Protein AF-A0A2N9GPJ5-F1 (afdb_monomer_lite)

Foldseek 3Di:
DVVVVVVVVVVVVVVVVVVVVVPPPPPDDAAQDDDPPRDADQPHWHAHPVRQKIWHWDDPDPALWIWTFIFGRPDPPTHTPGTDCPPPTDNDPVVPPDPDDD

Secondary structure (DSSP, 8-state):
-HHHHHHHHHHHHHHHHHHHHH---------S---TTPPPPTT--EE-TTSSEEEEEE--TT-S-BEEEEEETT-SS--EEEETTSSS-BS-GGGGS-----

Organism: Fagus sylvatica (NCBI:txid28930)

Structure (mmCIF, N/CA/C/O backbone):
data_AF-A0A2N9GPJ5-F1
#
_entry.id   AF-A0A2N9GPJ5-F1
#
loop_
_atom_site.group_PDB
_atom_site.id
_atom_site.type_symbol
_atom_site.label_atom_id
_atom_site.label_alt_id
_atom_site.label_comp_id
_atom_site.label_asym_id
_atom_site.label_entity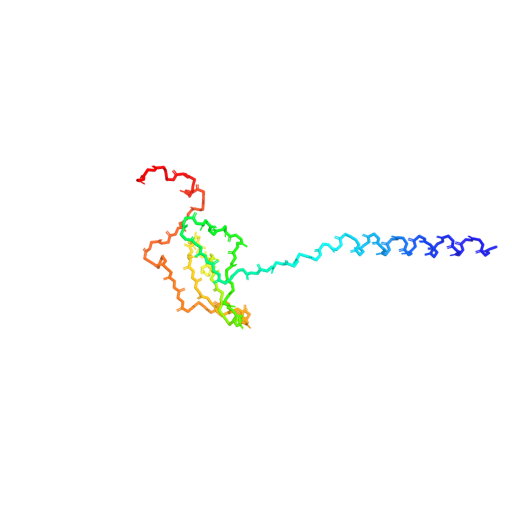_id
_atom_site.label_seq_id
_atom_site.pdbx_PDB_ins_code
_atom_site.Cartn_x
_atom_site.Cartn_y
_atom_site.Cartn_z
_atom_site.occupancy
_atom_site.B_iso_or_equiv
_atom_site.auth_seq_id
_atom_site.auth_comp_id
_atom_site.auth_asym_id
_atom_site.auth_atom_id
_atom_site.pdbx_PDB_model_num
ATOM 1 N N . MET A 1 1 ? -0.447 16.513 57.413 1.00 56.53 1 MET A N 1
ATOM 2 C CA . MET A 1 1 ? -0.694 15.433 56.424 1.00 56.53 1 MET A CA 1
ATOM 3 C C . MET A 1 1 ? -1.220 15.948 55.077 1.00 56.53 1 MET A C 1
ATOM 5 O O . MET A 1 1 ? -0.983 15.290 54.074 1.00 56.53 1 MET A O 1
ATOM 9 N N . GLU A 1 2 ? -1.848 17.128 55.004 1.00 59.56 2 GLU A N 1
ATOM 10 C CA . GLU A 1 2 ? -2.451 17.669 53.764 1.00 59.56 2 GLU A CA 1
ATOM 11 C C . GLU A 1 2 ? -1.458 18.042 52.648 1.00 59.56 2 GLU A C 1
ATOM 13 O O . GLU A 1 2 ? -1.739 17.836 51.469 1.00 59.56 2 GLU A O 1
ATOM 18 N N . GLN A 1 3 ? -0.256 18.512 52.993 1.00 56.69 3 GLN A N 1
ATOM 19 C CA . GLN A 1 3 ? 0.749 18.964 52.014 1.00 56.69 3 GLN A CA 1
ATOM 20 C C . GLN A 1 3 ? 1.281 17.839 51.096 1.00 56.69 3 GLN A C 1
ATOM 22 O O . GLN A 1 3 ? 1.774 18.099 49.999 1.00 56.69 3 GLN A O 1
ATOM 27 N N . SER A 1 4 ? 1.170 16.575 51.522 1.00 58.19 4 SER A N 1
ATOM 28 C CA . SER A 1 4 ? 1.604 15.398 50.752 1.00 58.19 4 SER A CA 1
ATOM 29 C C . SER A 1 4 ? 0.645 15.059 49.600 1.00 58.19 4 SER A C 1
ATOM 31 O O . SER A 1 4 ? 1.079 14.631 48.528 1.00 58.19 4 SER A O 1
ATOM 33 N N . ILE A 1 5 ? -0.655 15.302 49.789 1.00 63.03 5 ILE A N 1
ATOM 34 C CA . ILE A 1 5 ? -1.717 14.918 48.847 1.00 63.03 5 ILE A CA 1
ATOM 35 C C . ILE A 1 5 ? -1.714 15.844 47.622 1.00 63.03 5 ILE A C 1
ATOM 37 O O . ILE A 1 5 ? -1.823 15.371 46.489 1.00 63.03 5 ILE A O 1
ATOM 41 N N . SER A 1 6 ? -1.489 17.146 47.836 1.00 70.56 6 SER A N 1
ATOM 42 C CA . SER A 1 6 ? -1.437 18.159 46.771 1.00 70.56 6 SER A CA 1
ATOM 43 C C . SER A 1 6 ? -0.295 17.910 45.773 1.00 70.56 6 SER A C 1
ATOM 45 O O . SER A 1 6 ? -0.524 17.828 44.564 1.00 70.56 6 SER A O 1
ATOM 47 N N . LYS A 1 7 ? 0.926 17.656 46.268 1.00 71.25 7 LYS A N 1
ATOM 48 C CA . LYS A 1 7 ? 2.101 17.382 45.417 1.00 71.25 7 LYS A CA 1
ATOM 49 C C . LYS A 1 7 ? 1.937 16.102 44.595 1.00 71.25 7 LYS A C 1
ATOM 51 O O . LYS A 1 7 ? 2.267 16.077 43.413 1.00 71.25 7 LYS A O 1
ATOM 56 N N . LYS A 1 8 ? 1.369 15.052 45.200 1.00 69.81 8 LYS A N 1
ATOM 57 C CA . LYS A 1 8 ? 1.100 13.774 44.524 1.00 69.81 8 LYS A CA 1
ATOM 58 C C . LYS A 1 8 ? 0.056 13.926 43.415 1.00 69.81 8 LYS A C 1
ATOM 60 O O . LYS A 1 8 ? 0.192 13.297 42.370 1.00 69.81 8 LYS A O 1
ATOM 65 N N . SER A 1 9 ? -0.952 14.775 43.623 1.00 78.56 9 SER A N 1
ATOM 66 C CA . SER A 1 9 ? -1.960 15.098 42.609 1.00 78.56 9 SER A CA 1
ATOM 67 C C . SER A 1 9 ? -1.339 15.856 41.430 1.00 78.56 9 SER A C 1
ATOM 69 O O . SER A 1 9 ? -1.503 15.446 40.283 1.00 78.56 9 SER A O 1
ATOM 71 N N . TRP A 1 10 ? -0.514 16.874 41.702 1.00 79.19 10 TRP A N 1
ATOM 72 C CA . TRP A 1 10 ? 0.180 17.651 40.668 1.00 79.19 10 TRP A CA 1
ATOM 73 C C . TRP A 1 10 ? 1.124 16.797 39.809 1.00 79.19 10 TRP A C 1
ATOM 75 O O . TRP A 1 10 ? 1.124 16.909 38.585 1.00 79.19 10 TRP A O 1
ATOM 85 N N . CYS A 1 11 ? 1.867 15.871 40.428 1.00 81.25 11 CYS A N 1
ATOM 86 C CA . CYS A 1 11 ? 2.705 14.916 39.700 1.00 81.25 11 CYS A CA 1
ATOM 87 C C . CYS A 1 11 ? 1.889 14.013 38.767 1.00 81.25 11 CYS A C 1
ATOM 89 O O . CYS A 1 11 ? 2.336 13.728 37.661 1.00 81.25 11 CYS A O 1
ATOM 91 N N . ARG A 1 12 ? 0.692 13.574 39.181 1.00 84.56 12 ARG A N 1
ATOM 92 C CA . ARG A 1 12 ? -0.184 12.747 38.334 1.00 84.56 12 ARG A CA 1
ATOM 93 C C . ARG A 1 12 ? -0.704 13.528 37.130 1.00 84.56 12 ARG A C 1
ATOM 95 O O . ARG A 1 12 ? -0.709 12.980 36.034 1.00 84.56 12 ARG A O 1
ATOM 102 N N . PHE A 1 13 ? -1.074 14.796 37.311 1.00 86.12 13 PHE A N 1
ATOM 103 C CA . PHE A 1 13 ? -1.471 15.674 36.204 1.00 86.12 13 PHE A CA 1
ATOM 104 C C . PHE A 1 13 ? -0.316 15.947 35.235 1.00 86.12 13 PHE A C 1
ATOM 106 O O . PHE A 1 13 ? -0.494 15.823 34.025 1.00 86.12 13 PHE A O 1
ATOM 113 N N . ALA A 1 14 ? 0.878 16.252 35.751 1.00 89.19 14 ALA A N 1
ATOM 114 C CA . ALA A 1 14 ? 2.067 16.460 34.927 1.00 89.19 14 ALA A CA 1
ATOM 115 C C . ALA A 1 14 ? 2.450 15.194 34.138 1.00 89.19 14 ALA A C 1
ATOM 117 O O . ALA A 1 14 ? 2.748 15.274 32.948 1.00 89.19 14 ALA A O 1
ATOM 118 N N . LEU A 1 15 ? 2.379 14.018 34.772 1.00 89.69 15 LEU A N 1
ATOM 119 C CA . LEU A 1 15 ? 2.620 12.732 34.116 1.00 89.69 15 LEU A CA 1
ATOM 120 C C . LEU A 1 15 ? 1.586 12.458 33.013 1.00 89.69 15 LEU A C 1
ATOM 122 O O . LEU A 1 15 ? 1.958 12.037 31.923 1.00 89.69 15 LEU A O 1
ATOM 126 N N . LEU A 1 16 ? 0.302 12.734 33.266 1.00 89.38 16 LEU A N 1
ATOM 127 C CA . LEU A 1 16 ? -0.764 12.568 32.275 1.00 89.38 16 LEU A CA 1
ATOM 128 C C . LEU A 1 16 ? -0.537 13.469 31.049 1.00 89.38 16 LEU A C 1
ATOM 130 O O . LEU A 1 16 ? -0.651 13.005 29.919 1.00 89.38 16 LEU A O 1
ATOM 134 N N . LEU A 1 17 ? -0.158 14.733 31.264 1.00 86.19 17 LEU A N 1
ATOM 135 C CA . LEU A 1 17 ? 0.171 15.670 30.186 1.00 86.19 17 LEU A CA 1
ATOM 136 C C . LEU A 1 17 ? 1.381 15.202 29.366 1.00 86.19 17 LEU A C 1
ATOM 138 O O . LEU A 1 17 ? 1.334 15.252 28.139 1.00 86.19 17 LEU A O 1
ATOM 142 N N . LEU A 1 18 ? 2.432 14.687 30.013 1.00 86.12 18 LEU A N 1
ATOM 143 C CA . LEU A 1 18 ? 3.591 14.104 29.324 1.00 86.12 18 LEU A CA 1
ATOM 144 C C . LEU A 1 18 ? 3.211 12.870 28.487 1.00 86.12 18 LEU A C 1
ATOM 146 O O . LEU A 1 18 ? 3.711 12.699 27.374 1.00 86.12 18 LEU A O 1
ATOM 150 N N . ILE A 1 19 ? 2.292 12.033 28.976 1.00 86.94 19 ILE A N 1
ATOM 151 C CA . ILE A 1 19 ? 1.767 10.885 28.221 1.00 86.94 19 ILE A CA 1
ATOM 152 C C . ILE A 1 19 ? 0.979 11.369 26.994 1.00 86.94 19 ILE A C 1
ATOM 154 O O . ILE A 1 19 ? 1.201 10.885 25.892 1.00 86.94 19 ILE A O 1
ATOM 158 N N . ILE A 1 20 ? 0.121 12.380 27.140 1.00 83.06 20 ILE A N 1
ATOM 159 C CA . ILE A 1 20 ? -0.662 12.931 26.020 1.00 83.06 20 ILE A CA 1
ATOM 160 C C . ILE A 1 20 ? 0.245 13.577 24.962 1.00 83.06 20 ILE A C 1
ATOM 162 O O . ILE A 1 20 ? 0.035 13.377 23.771 1.00 83.06 20 ILE A O 1
ATOM 166 N N . MET A 1 21 ? 1.281 14.309 25.376 1.00 77.19 21 MET A N 1
ATOM 167 C CA . MET A 1 21 ? 2.246 14.932 24.458 1.00 77.19 21 MET A CA 1
ATOM 168 C C . MET A 1 21 ? 3.167 13.913 23.767 1.00 77.19 21 MET A C 1
ATOM 170 O O . MET A 1 21 ? 3.673 14.180 22.678 1.00 77.19 21 MET A O 1
ATOM 174 N N . SER A 1 22 ? 3.397 12.747 24.380 1.00 78.44 22 SER A N 1
ATOM 175 C CA . SER A 1 22 ? 4.172 11.656 23.769 1.00 78.44 22 SER A CA 1
ATOM 176 C C . SER A 1 22 ? 3.343 10.788 22.815 1.00 78.44 22 SER A C 1
ATOM 178 O O . SER A 1 22 ? 3.914 10.130 21.942 1.00 78.44 22 SER A O 1
ATOM 180 N N . LEU A 1 23 ? 2.008 10.850 22.890 1.00 72.81 23 LEU A N 1
ATOM 181 C CA . LEU A 1 23 ? 1.106 10.303 21.876 1.00 72.81 23 LEU A CA 1
ATOM 182 C C . LEU A 1 23 ? 1.148 11.176 20.611 1.00 72.81 23 LEU A C 1
ATOM 184 O O . LEU A 1 23 ? 0.301 12.038 20.381 1.00 72.81 23 LEU A O 1
ATOM 188 N N . LYS A 1 24 ? 2.141 10.943 19.749 1.00 67.56 24 LYS A N 1
ATOM 189 C CA . LYS A 1 24 ? 2.149 11.500 18.391 1.00 67.56 24 LYS A CA 1
ATOM 190 C C . LYS A 1 24 ? 1.003 10.882 17.586 1.00 67.56 24 LYS A C 1
ATOM 192 O O . LYS A 1 24 ? 1.135 9.781 17.057 1.00 67.56 24 LYS A O 1
ATOM 197 N N . VAL A 1 25 ? -0.115 11.595 17.462 1.00 61.50 25 VAL A N 1
ATOM 198 C CA . VAL A 1 25 ? -1.164 11.241 16.499 1.00 61.50 25 VAL A CA 1
ATOM 199 C C . VAL A 1 25 ? -0.638 11.583 15.107 1.00 61.50 25 VAL A C 1
ATOM 201 O O . VAL A 1 25 ? -0.645 12.739 14.690 1.00 61.50 25 VAL A O 1
ATOM 204 N N . HIS A 1 26 ? -0.123 10.585 14.391 1.00 55.72 26 HIS A N 1
AT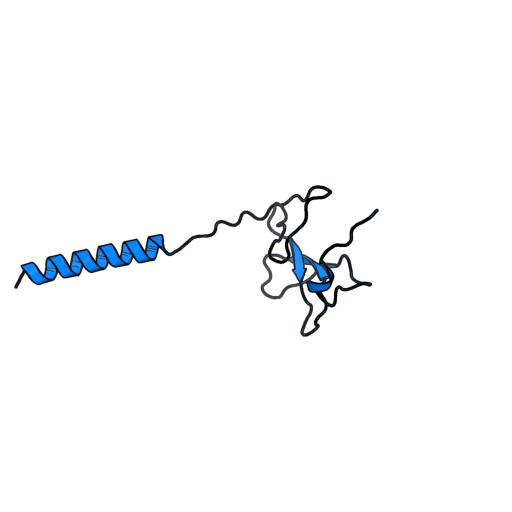OM 205 C CA . HIS A 1 26 ? 0.290 10.763 13.004 1.00 55.72 26 HIS A CA 1
ATOM 206 C C . HIS A 1 26 ? -0.970 10.816 12.131 1.00 55.72 26 HIS A C 1
ATOM 208 O O . HIS A 1 26 ? -1.517 9.784 11.745 1.00 55.72 26 HIS A O 1
ATOM 214 N N . LEU A 1 27 ? -1.460 12.021 11.834 1.00 52.72 27 LEU A N 1
ATOM 215 C CA . LEU A 1 27 ? -2.514 12.210 10.840 1.00 52.72 27 LEU A CA 1
ATOM 216 C C . LEU A 1 27 ? -1.884 12.026 9.450 1.00 52.72 27 LEU A C 1
ATOM 218 O O . LEU A 1 27 ? -1.419 12.974 8.825 1.00 52.72 27 LEU A O 1
ATOM 222 N N . SER A 1 28 ? -1.769 10.776 8.995 1.00 60.22 28 SER A N 1
ATOM 223 C CA . SER A 1 28 ? -1.326 10.488 7.630 1.00 60.22 28 SER A CA 1
ATOM 224 C C . SER A 1 28 ? -2.498 10.701 6.676 1.00 60.22 28 SER A C 1
ATOM 226 O O . SER A 1 28 ? -3.446 9.917 6.635 1.00 60.22 28 SER A O 1
ATOM 228 N N . THR A 1 29 ? -2.455 11.797 5.924 1.00 61.09 29 THR A N 1
ATOM 229 C CA . THR A 1 29 ? -3.339 12.009 4.778 1.00 61.09 29 THR A CA 1
ATOM 230 C C . THR A 1 29 ? -2.806 11.184 3.612 1.00 61.09 29 THR A C 1
ATOM 232 O O . THR A 1 29 ? -1.812 11.556 2.989 1.00 61.09 29 THR A O 1
ATOM 235 N N . ALA A 1 30 ? -3.441 10.049 3.324 1.00 68.06 30 ALA A N 1
ATOM 236 C CA . ALA A 1 30 ? -3.146 9.294 2.111 1.00 68.06 30 ALA A CA 1
ATOM 237 C C . ALA A 1 30 ? -3.544 10.140 0.886 1.00 68.06 30 ALA A C 1
ATOM 239 O O . ALA A 1 30 ? -4.703 10.542 0.775 1.00 68.06 30 ALA A O 1
ATOM 240 N N . SER A 1 31 ? -2.584 10.434 0.002 1.00 81.19 31 SER A N 1
ATOM 241 C CA . SER A 1 31 ? -2.843 11.137 -1.265 1.00 81.19 31 SER A CA 1
ATOM 242 C C . SER A 1 31 ? -3.676 10.249 -2.194 1.00 81.19 31 SER A C 1
ATOM 244 O O . SER A 1 31 ? -3.548 9.027 -2.152 1.00 81.19 31 SER A O 1
ATOM 246 N N . ASP A 1 32 ? -4.522 10.845 -3.034 1.00 87.69 32 ASP A N 1
ATOM 247 C CA . ASP A 1 32 ? -5.278 10.137 -4.078 1.00 87.69 32 ASP A CA 1
ATOM 248 C C . ASP A 1 32 ? -4.605 10.220 -5.458 1.00 87.69 32 ASP A C 1
ATOM 250 O O . ASP A 1 32 ? -5.046 9.563 -6.399 1.00 87.69 32 ASP A O 1
ATOM 254 N N . THR A 1 33 ? -3.527 11.003 -5.570 1.00 90.25 33 THR A N 1
ATOM 255 C CA . THR A 1 33 ? -2.867 11.339 -6.835 1.00 90.25 33 THR A CA 1
ATOM 256 C C . THR A 1 33 ? -1.361 11.087 -6.743 1.00 90.25 33 THR A C 1
ATOM 258 O O . THR A 1 33 ? -0.718 11.491 -5.769 1.00 90.25 33 THR A O 1
ATOM 261 N N . LEU A 1 34 ? -0.806 10.435 -7.770 1.00 89.31 34 LEU A N 1
ATOM 262 C CA . LEU A 1 34 ? 0.632 10.257 -7.989 1.00 89.31 34 LEU A CA 1
ATOM 263 C C . LEU A 1 34 ? 1.024 10.950 -9.294 1.00 89.31 34 LEU A C 1
ATOM 265 O O . LEU A 1 34 ? 0.383 10.724 -10.321 1.00 89.31 34 LEU A O 1
ATOM 269 N N . TYR A 1 35 ? 2.073 11.767 -9.261 1.00 90.31 35 TYR A N 1
ATOM 270 C CA . TYR A 1 35 ? 2.586 12.432 -10.456 1.00 90.31 35 TYR A CA 1
ATOM 271 C C . TYR A 1 35 ? 3.701 11.612 -11.125 1.00 90.31 35 TYR A C 1
ATOM 273 O O . TYR A 1 35 ? 4.422 10.881 -10.442 1.00 90.31 35 TYR A O 1
ATOM 281 N N . PRO A 1 36 ? 3.893 11.732 -12.452 1.00 90.81 36 PRO A N 1
ATOM 282 C CA . PRO A 1 36 ? 5.031 11.119 -13.130 1.00 90.81 36 PRO A CA 1
ATOM 283 C C . PRO A 1 36 ? 6.363 11.526 -12.488 1.00 90.81 36 PRO A C 1
ATOM 285 O O . PRO A 1 36 ? 6.569 12.691 -12.155 1.00 90.81 36 PRO A O 1
ATOM 288 N N . GLY A 1 37 ? 7.262 10.557 -12.298 1.00 89.75 37 GLY A N 1
ATOM 289 C CA . GLY A 1 37 ? 8.559 10.773 -11.646 1.00 89.75 37 GLY A CA 1
ATOM 290 C C . GLY A 1 37 ? 8.500 10.905 -10.120 1.00 89.75 37 GLY A C 1
ATOM 291 O O . GLY A 1 37 ? 9.548 10.908 -9.480 1.00 89.75 37 GLY A O 1
ATOM 292 N N . GLN A 1 38 ? 7.308 10.962 -9.516 1.00 89.12 38 GLN A N 1
ATOM 293 C CA . GLN A 1 38 ? 7.166 10.915 -8.066 1.00 89.12 38 GLN A CA 1
ATOM 294 C C . GLN A 1 38 ? 7.260 9.458 -7.584 1.00 89.12 38 GLN A C 1
ATOM 296 O O . GLN A 1 38 ? 6.394 8.647 -7.923 1.00 89.12 38 GLN A O 1
ATOM 301 N N . PRO A 1 39 ? 8.271 9.102 -6.773 1.00 87.94 39 PRO A N 1
ATOM 302 C CA . PRO A 1 39 ? 8.364 7.760 -6.224 1.00 87.94 39 PRO A CA 1
ATOM 303 C C . PRO A 1 39 ? 7.279 7.537 -5.165 1.00 87.94 39 PRO A C 1
ATOM 305 O O . PRO A 1 39 ? 6.988 8.422 -4.358 1.00 87.94 39 PRO A O 1
ATOM 308 N N . LEU A 1 40 ? 6.719 6.328 -5.137 1.00 88.19 40 LEU A N 1
ATOM 309 C CA . LEU A 1 40 ? 5.917 5.844 -4.017 1.00 88.19 40 LEU A CA 1
ATOM 310 C C . LEU A 1 40 ? 6.836 5.047 -3.091 1.00 88.19 40 LEU A C 1
ATOM 312 O O . LEU A 1 40 ? 7.411 4.044 -3.515 1.00 88.19 40 LEU A O 1
ATOM 316 N N . ALA A 1 41 ? 7.005 5.489 -1.845 1.00 87.06 41 ALA A N 1
ATOM 317 C CA . ALA A 1 41 ? 7.830 4.749 -0.896 1.00 87.06 41 ALA A CA 1
ATOM 318 C C . ALA A 1 41 ? 7.160 3.429 -0.482 1.00 87.06 41 ALA A C 1
ATOM 320 O O . ALA A 1 41 ? 5.938 3.295 -0.504 1.00 87.06 41 ALA A O 1
ATOM 321 N N . TRP A 1 42 ? 7.967 2.468 -0.029 1.00 83.44 42 TRP A N 1
ATOM 322 C CA . TRP A 1 42 ? 7.511 1.129 0.365 1.00 83.44 42 TRP A CA 1
ATOM 323 C C . TRP A 1 42 ? 6.368 1.131 1.395 1.00 83.44 42 TRP A C 1
ATOM 325 O O . TRP A 1 42 ? 5.439 0.331 1.326 1.00 83.44 42 TRP A O 1
ATOM 335 N N . ASN A 1 43 ? 6.442 2.040 2.366 1.00 84.69 43 ASN A N 1
ATOM 336 C CA . ASN A 1 43 ? 5.475 2.185 3.452 1.00 84.69 43 ASN A CA 1
ATOM 337 C C . ASN A 1 43 ? 4.369 3.212 3.152 1.00 84.69 43 ASN A C 1
ATOM 339 O O . ASN A 1 43 ? 3.595 3.546 4.050 1.00 84.69 43 ASN A O 1
ATOM 343 N N . GLN A 1 44 ? 4.320 3.744 1.931 1.00 90.25 44 GLN A N 1
ATOM 344 C CA . GLN A 1 44 ? 3.317 4.708 1.505 1.00 90.25 44 GLN A CA 1
ATOM 345 C C . GLN A 1 44 ? 2.243 4.027 0.667 1.00 90.25 44 GLN A C 1
ATOM 347 O O . GLN A 1 44 ? 2.506 3.113 -0.116 1.00 90.25 44 GLN A O 1
ATOM 352 N N . THR A 1 45 ? 1.019 4.518 0.817 1.00 93.38 45 THR A N 1
ATOM 353 C CA . THR A 1 45 ? -0.126 4.083 0.028 1.00 93.38 45 THR A CA 1
ATOM 354 C C . THR A 1 45 ? -0.905 5.288 -0.480 1.00 93.38 45 THR A C 1
ATOM 356 O O . THR A 1 45 ? -0.847 6.381 0.094 1.00 93.38 45 THR A O 1
ATOM 359 N N . LEU A 1 46 ? -1.626 5.091 -1.583 1.00 94.75 46 LEU A N 1
ATOM 360 C CA . LEU A 1 46 ? -2.565 6.072 -2.112 1.00 94.75 46 LEU A CA 1
ATOM 361 C C . LEU A 1 46 ? -3.978 5.598 -1.836 1.00 94.75 46 LEU A C 1
ATOM 363 O O . LEU A 1 46 ? -4.357 4.487 -2.206 1.00 94.75 46 LEU A O 1
ATOM 367 N N . SER A 1 47 ? -4.773 6.452 -1.210 1.00 94.69 47 SER A N 1
ATOM 368 C CA . SER A 1 47 ? -6.173 6.158 -0.951 1.00 94.69 47 SER A CA 1
ATOM 369 C C . SER A 1 47 ? -7.004 6.806 -2.036 1.00 94.69 47 SER A C 1
ATOM 371 O O . SER A 1 47 ? -6.909 8.007 -2.254 1.00 94.69 47 SER A O 1
ATOM 373 N N . SER A 1 48 ? -7.895 6.037 -2.654 1.00 94.25 48 SER A N 1
ATOM 374 C CA . SER A 1 48 ? -8.937 6.624 -3.498 1.00 94.25 48 SER A CA 1
ATOM 375 C C . SER A 1 48 ? -9.702 7.711 -2.733 1.00 94.25 48 SER A C 1
ATOM 377 O O . SER A 1 48 ? -9.886 7.608 -1.514 1.00 94.25 48 SER A O 1
ATOM 379 N N . ARG A 1 49 ? -10.205 8.715 -3.459 1.00 91.31 49 ARG A N 1
ATOM 380 C CA . ARG A 1 49 ? -10.969 9.847 -2.908 1.00 91.31 49 ARG A CA 1
ATOM 381 C C . ARG A 1 49 ? -12.112 9.430 -1.979 1.00 91.31 49 ARG A C 1
ATOM 383 O O . ARG A 1 49 ? -12.325 10.053 -0.946 1.00 91.31 49 ARG A O 1
ATOM 390 N N . ASN A 1 50 ? -12.808 8.342 -2.312 1.00 91.75 50 ASN A N 1
ATOM 391 C CA . ASN A 1 50 ? -13.940 7.834 -1.527 1.00 91.75 50 ASN A CA 1
ATOM 392 C C . ASN A 1 50 ? -13.513 6.832 -0.433 1.00 91.75 50 ASN A C 1
ATOM 394 O O . ASN A 1 50 ? -14.349 6.311 0.307 1.00 91.75 50 ASN A O 1
ATOM 398 N N . GLY A 1 51 ? -12.215 6.525 -0.327 1.00 92.06 51 GLY A N 1
ATOM 399 C CA . GLY A 1 51 ? -11.665 5.591 0.655 1.00 92.06 51 GLY A CA 1
ATOM 400 C C . GLY A 1 51 ? -12.175 4.158 0.494 1.00 92.06 51 GLY A C 1
ATOM 401 O O . GLY A 1 51 ? -12.346 3.464 1.498 1.00 92.06 51 GLY A O 1
ATOM 402 N N . ILE A 1 52 ? -12.475 3.748 -0.744 1.00 95.00 52 ILE A N 1
ATOM 403 C CA . ILE A 1 52 ? -12.926 2.390 -1.093 1.00 95.00 52 ILE A CA 1
ATOM 404 C C . ILE A 1 52 ? -11.716 1.524 -1.439 1.00 95.00 52 ILE A C 1
ATOM 406 O O . ILE A 1 52 ? -11.560 0.427 -0.906 1.00 95.00 52 ILE A O 1
ATOM 410 N N . PHE A 1 53 ? -10.845 2.055 -2.293 1.00 95.94 53 PHE A N 1
ATOM 411 C CA . PHE A 1 53 ? -9.631 1.402 -2.765 1.00 95.94 53 PHE A CA 1
ATOM 412 C C . PHE A 1 53 ? -8.379 2.056 -2.198 1.00 95.94 53 PHE A C 1
ATOM 414 O O . PHE A 1 53 ? -8.372 3.264 -1.923 1.00 95.94 53 PHE A O 1
ATOM 421 N N . GLU A 1 54 ? -7.329 1.254 -2.092 1.00 96.12 54 GLU A N 1
ATOM 422 C CA . GLU A 1 54 ? -5.986 1.673 -1.723 1.00 96.12 54 GLU A CA 1
ATOM 423 C C . GLU A 1 54 ? -4.960 1.018 -2.655 1.00 96.12 54 GLU A C 1
ATOM 425 O O . GLU A 1 54 ? -5.095 -0.160 -2.989 1.00 96.12 54 GLU A O 1
ATOM 430 N N . LEU A 1 55 ? -3.975 1.798 -3.101 1.00 95.75 55 LEU A N 1
ATOM 431 C CA . LEU A 1 55 ? -2.846 1.361 -3.922 1.00 95.75 55 LEU A CA 1
ATOM 432 C C . LEU A 1 55 ? -1.575 1.356 -3.073 1.00 95.75 55 LEU A C 1
ATOM 434 O O . LEU A 1 55 ? -1.293 2.332 -2.377 1.00 95.75 55 LEU A O 1
ATOM 438 N N . GLY A 1 56 ? -0.758 0.318 -3.212 1.00 94.38 56 GLY A N 1
ATOM 439 C CA . GLY A 1 56 ? 0.600 0.318 -2.681 1.00 94.38 56 GLY A CA 1
ATOM 440 C C . GLY A 1 56 ? 1.309 -1.014 -2.867 1.00 94.38 56 GLY A C 1
ATOM 441 O O . GLY A 1 56 ? 0.910 -1.842 -3.691 1.00 94.38 56 GLY A O 1
ATOM 442 N N . PHE A 1 57 ? 2.359 -1.214 -2.076 1.00 93.50 57 PHE A N 1
ATOM 443 C CA . PHE A 1 57 ? 3.140 -2.443 -2.080 1.00 93.50 57 PHE A CA 1
ATOM 444 C C . PHE A 1 57 ? 2.540 -3.508 -1.152 1.00 93.50 57 PHE A C 1
ATOM 446 O O . PHE A 1 57 ? 2.010 -3.206 -0.078 1.00 93.50 57 PHE A O 1
ATOM 453 N N . PHE A 1 58 ? 2.618 -4.776 -1.551 1.00 92.50 58 PHE A N 1
ATOM 454 C CA . PHE A 1 58 ? 2.202 -5.905 -0.722 1.00 92.50 58 PHE A CA 1
ATOM 455 C C . PHE A 1 58 ? 2.952 -7.198 -1.064 1.00 92.50 58 PHE A C 1
ATOM 457 O O . PHE A 1 58 ? 3.570 -7.328 -2.121 1.00 92.50 58 PHE A O 1
ATOM 464 N N . THR A 1 59 ? 2.838 -8.169 -0.159 1.00 92.81 59 THR A N 1
ATOM 465 C CA . THR A 1 59 ? 3.382 -9.522 -0.296 1.00 92.81 59 THR A CA 1
ATOM 466 C C . THR A 1 59 ? 2.249 -10.533 -0.106 1.00 92.81 59 THR A C 1
ATOM 468 O O . THR A 1 59 ? 1.605 -10.516 0.946 1.00 92.81 59 THR A O 1
ATOM 471 N N . PRO A 1 60 ? 1.947 -11.394 -1.095 1.00 90.88 60 PRO A N 1
ATOM 472 C CA . PRO A 1 60 ? 0.913 -12.409 -0.959 1.00 90.88 60 PRO A CA 1
ATOM 473 C C . PRO A 1 60 ? 1.407 -13.592 -0.119 1.00 90.88 60 PRO A C 1
ATOM 475 O O . PRO A 1 60 ? 2.478 -14.160 -0.372 1.00 90.88 60 PRO A O 1
ATOM 478 N N . GLY A 1 61 ? 0.589 -13.994 0.857 1.00 88.69 61 GLY A N 1
ATOM 479 C CA . GLY A 1 61 ? 0.815 -15.178 1.685 1.00 88.69 61 GLY A CA 1
ATOM 480 C C . GLY A 1 61 ? 2.171 -15.161 2.395 1.00 88.69 61 GLY A C 1
ATOM 481 O O . GLY A 1 61 ? 2.500 -14.217 3.104 1.00 88.69 61 GLY A O 1
ATOM 482 N N . LYS A 1 62 ? 2.947 -16.234 2.208 1.00 86.94 62 LYS A N 1
ATOM 483 C CA . LYS A 1 62 ? 4.299 -16.405 2.769 1.00 86.94 62 LYS A CA 1
ATOM 484 C C . LYS A 1 62 ? 5.405 -16.240 1.718 1.00 86.94 62 LYS A C 1
ATOM 486 O O . LYS A 1 62 ? 6.509 -16.732 1.922 1.00 86.94 62 LYS A O 1
ATOM 491 N N . SER A 1 63 ? 5.100 -15.641 0.565 1.00 87.94 63 SER A N 1
ATOM 492 C CA . SER A 1 63 ? 6.122 -15.423 -0.465 1.00 87.94 63 SER A CA 1
ATOM 493 C C . SER A 1 63 ? 7.107 -14.330 -0.039 1.00 87.94 63 SER A C 1
ATOM 495 O O . SER A 1 63 ? 6.787 -13.500 0.804 1.00 87.94 63 SER A O 1
ATOM 497 N N . HIS A 1 64 ? 8.288 -14.305 -0.652 1.00 87.44 64 HIS A N 1
ATOM 498 C CA . HIS A 1 64 ? 9.229 -13.181 -0.554 1.00 87.44 64 HIS A CA 1
ATOM 499 C C . HIS A 1 64 ? 9.077 -12.203 -1.730 1.00 87.44 64 HIS A C 1
ATOM 501 O O . HIS A 1 64 ? 9.931 -11.353 -1.952 1.00 87.44 64 HIS A O 1
ATOM 507 N N . ASN A 1 65 ? 7.987 -12.332 -2.490 1.00 91.69 65 ASN A N 1
ATOM 508 C CA . ASN A 1 65 ? 7.743 -11.537 -3.679 1.00 91.69 65 ASN A CA 1
ATOM 509 C C . ASN A 1 65 ? 6.922 -10.298 -3.334 1.00 91.69 65 ASN A C 1
ATOM 511 O O . ASN A 1 65 ? 5.931 -10.350 -2.601 1.00 91.69 65 ASN A O 1
ATOM 515 N N . TYR A 1 66 ? 7.316 -9.192 -3.933 1.00 91.81 66 TYR A N 1
ATOM 516 C CA . TYR A 1 66 ? 6.738 -7.885 -3.737 1.00 91.81 66 TYR A CA 1
ATOM 517 C C . TYR A 1 66 ? 5.997 -7.441 -4.987 1.00 91.81 66 TYR A C 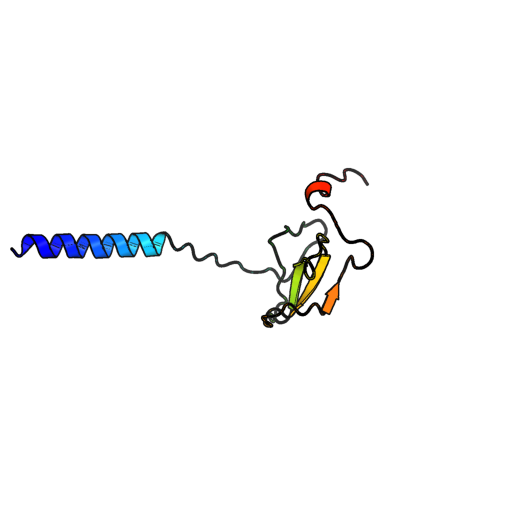1
ATOM 519 O O . TYR A 1 66 ? 6.498 -7.516 -6.116 1.00 91.81 66 TYR A O 1
ATOM 527 N N . TYR A 1 67 ? 4.785 -6.956 -4.756 1.00 94.25 67 TYR A N 1
ATOM 528 C CA . TYR A 1 67 ? 3.869 -6.542 -5.799 1.00 94.25 67 TYR A CA 1
ATOM 529 C C . TYR A 1 67 ? 3.323 -5.153 -5.513 1.00 94.25 67 TYR A C 1
ATOM 531 O O . TYR A 1 67 ? 3.111 -4.785 -4.359 1.00 94.25 67 TYR A O 1
ATOM 539 N N . VAL A 1 68 ? 3.039 -4.413 -6.577 1.00 95.06 68 VAL A N 1
ATOM 540 C CA . VAL A 1 68 ? 2.212 -3.210 -6.545 1.00 95.06 68 VAL A CA 1
ATOM 541 C C . VAL A 1 68 ? 0.798 -3.618 -6.922 1.00 95.06 68 VAL A C 1
ATOM 543 O O . VAL A 1 68 ? 0.587 -4.277 -7.942 1.00 95.06 68 VAL A O 1
ATOM 546 N N . GLY A 1 69 ? -0.182 -3.240 -6.111 1.00 96.19 69 GLY A N 1
ATOM 547 C CA . GLY A 1 69 ? -1.567 -3.607 -6.369 1.00 96.19 69 GLY A CA 1
ATOM 548 C C . GLY A 1 69 ? -2.573 -2.646 -5.770 1.00 96.19 69 GLY A C 1
ATOM 549 O O . GLY A 1 69 ? -2.221 -1.749 -5.006 1.00 96.19 69 GLY A O 1
ATOM 550 N N . ILE A 1 70 ? -3.831 -2.870 -6.139 1.00 97.00 70 ILE A N 1
ATOM 551 C CA . ILE A 1 70 ? -4.999 -2.174 -5.606 1.00 97.00 70 ILE A CA 1
ATOM 552 C C . ILE A 1 70 ? -5.818 -3.180 -4.802 1.00 97.00 70 ILE A C 1
ATOM 554 O O . ILE A 1 70 ? -6.068 -4.293 -5.269 1.00 97.00 70 ILE A O 1
ATOM 558 N N . TRP A 1 71 ? -6.258 -2.794 -3.609 1.00 97.62 71 TRP A N 1
ATOM 559 C CA . TRP A 1 71 ? -7.120 -3.606 -2.748 1.00 97.62 71 TRP A CA 1
ATOM 560 C C . TRP A 1 71 ? -8.231 -2.771 -2.112 1.00 97.62 71 TRP A C 1
ATOM 562 O O . TRP A 1 71 ? -8.208 -1.538 -2.145 1.00 97.62 71 TRP A O 1
ATOM 572 N N . TYR A 1 72 ? -9.218 -3.444 -1.518 1.00 96.88 72 TYR A N 1
ATOM 573 C CA . TYR A 1 72 ? -10.247 -2.774 -0.724 1.00 96.88 72 TYR A CA 1
ATOM 574 C C . TYR A 1 72 ? -9.675 -2.278 0.604 1.00 96.88 72 TYR A C 1
ATOM 576 O O . TYR A 1 72 ? -9.197 -3.062 1.419 1.00 96.88 72 TYR A O 1
ATOM 584 N N . LYS A 1 73 ? -9.788 -0.974 0.862 1.00 94.50 73 LYS A N 1
ATOM 585 C CA . LYS A 1 73 ? -9.248 -0.331 2.069 1.00 94.50 73 LYS A CA 1
ATOM 586 C C . LYS A 1 73 ? -9.933 -0.785 3.361 1.00 94.50 73 LYS A C 1
ATOM 588 O O . LYS A 1 73 ? -9.319 -0.809 4.420 1.00 94.50 73 LYS A O 1
ATOM 593 N N . ARG A 1 74 ? -11.231 -1.088 3.285 1.00 92.69 74 ARG A N 1
ATOM 594 C CA . ARG A 1 74 ? -12.098 -1.314 4.457 1.00 92.69 74 ARG A CA 1
ATOM 595 C C . ARG A 1 74 ? -12.336 -2.791 4.783 1.00 92.69 74 ARG A C 1
ATOM 597 O O . ARG A 1 74 ? -13.153 -3.081 5.650 1.00 92.69 74 ARG A O 1
ATOM 604 N N . ILE A 1 75 ? -11.664 -3.710 4.091 1.00 92.38 75 ILE A N 1
ATOM 605 C CA . ILE A 1 75 ? -11.763 -5.151 4.354 1.00 92.38 75 ILE A CA 1
ATOM 606 C C . ILE A 1 75 ? -10.525 -5.570 5.148 1.00 92.38 75 ILE A C 1
ATOM 608 O O . ILE A 1 75 ? -9.404 -5.249 4.761 1.00 92.38 75 ILE A O 1
ATOM 612 N N . ALA A 1 76 ? -10.741 -6.246 6.280 1.00 87.38 76 ALA A N 1
ATOM 613 C CA . ALA A 1 76 ? -9.665 -6.653 7.186 1.00 87.38 76 ALA A CA 1
ATOM 614 C C . ALA A 1 76 ? -8.694 -7.636 6.517 1.00 87.38 76 ALA A C 1
ATOM 616 O O . ALA A 1 76 ? -7.477 -7.508 6.644 1.00 87.38 76 ALA A O 1
ATOM 617 N N . GLU A 1 77 ? -9.237 -8.597 5.772 1.00 90.56 77 GLU A N 1
ATOM 618 C CA . GLU A 1 77 ? -8.447 -9.429 4.880 1.00 90.56 77 GLU A CA 1
ATOM 619 C C . GLU A 1 77 ? -8.160 -8.657 3.590 1.00 90.56 77 GLU A C 1
ATOM 621 O O . GLU A 1 77 ? -9.072 -8.158 2.929 1.00 90.56 77 GLU A O 1
ATOM 626 N N . LYS A 1 78 ? -6.880 -8.531 3.230 1.00 90.56 78 LYS A N 1
ATOM 627 C CA . LYS A 1 78 ? -6.469 -7.757 2.057 1.00 90.56 78 LYS A CA 1
ATOM 628 C C . LYS A 1 78 ? -6.927 -8.455 0.772 1.00 90.56 78 LYS A C 1
ATOM 630 O O . LYS A 1 78 ? -6.221 -9.293 0.219 1.00 90.56 78 LYS A O 1
ATOM 635 N N . THR A 1 79 ? -8.094 -8.066 0.271 1.00 95.69 79 THR A N 1
ATOM 636 C CA . THR A 1 79 ? -8.619 -8.521 -1.018 1.00 95.69 79 THR A CA 1
ATOM 637 C C . THR A 1 79 ? -8.055 -7.663 -2.149 1.00 95.69 79 THR A C 1
ATOM 639 O O . THR A 1 79 ? -8.480 -6.523 -2.355 1.00 95.69 79 THR A O 1
ATOM 642 N N . VAL A 1 80 ? -7.082 -8.212 -2.875 1.00 96.50 80 VAL A N 1
ATOM 643 C CA . VAL A 1 80 ? -6.427 -7.559 -4.016 1.00 96.50 80 VAL A CA 1
ATOM 644 C C . VAL A 1 80 ? -7.306 -7.685 -5.260 1.00 96.50 80 VAL A C 1
ATOM 646 O O . VAL A 1 80 ? -7.660 -8.790 -5.658 1.00 96.50 80 VAL A O 1
ATOM 649 N N . VAL A 1 81 ? -7.648 -6.553 -5.877 1.00 97.00 81 VAL A N 1
ATOM 650 C CA . VAL A 1 81 ? -8.491 -6.486 -7.086 1.00 97.00 81 VAL A CA 1
ATOM 651 C C . VAL A 1 81 ? -7.679 -6.282 -8.364 1.00 97.00 81 VAL A C 1
ATOM 653 O O . VAL A 1 81 ? -8.172 -6.553 -9.454 1.00 97.00 81 VAL A O 1
ATOM 656 N N . TRP A 1 82 ? -6.434 -5.810 -8.245 1.00 97.56 82 TRP A N 1
ATOM 657 C CA . TRP A 1 82 ? -5.534 -5.609 -9.379 1.00 97.56 82 TRP A CA 1
ATOM 658 C C . TRP A 1 82 ? -4.064 -5.659 -8.948 1.00 97.56 82 TRP A C 1
ATOM 660 O O . TRP A 1 82 ? -3.730 -5.233 -7.840 1.00 97.56 82 TRP A O 1
ATOM 670 N N . VAL A 1 83 ? -3.189 -6.155 -9.828 1.00 97.19 83 VAL A N 1
ATOM 671 C CA . VAL A 1 83 ? -1.739 -6.292 -9.604 1.00 97.19 83 VAL A CA 1
ATOM 672 C C . VAL A 1 83 ? -0.985 -5.782 -10.832 1.00 97.19 83 VAL A C 1
ATOM 674 O O . VAL A 1 83 ? -1.209 -6.284 -11.932 1.00 97.19 83 VAL A O 1
ATOM 677 N N . ALA A 1 84 ? -0.080 -4.821 -10.639 1.00 95.38 84 ALA A N 1
ATOM 678 C CA . ALA A 1 84 ? 0.680 -4.187 -11.716 1.00 95.38 84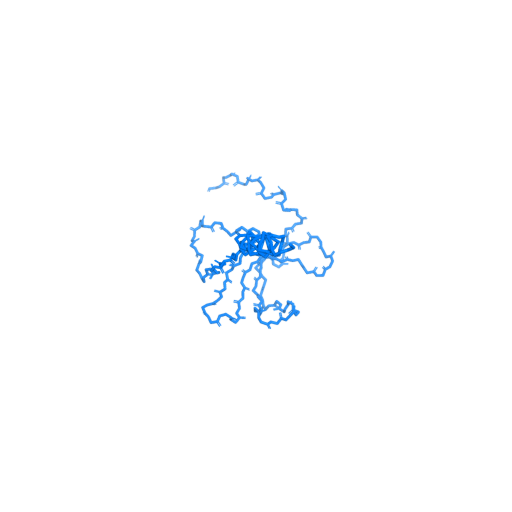 ALA A CA 1
ATOM 679 C C . ALA A 1 84 ? 1.750 -5.119 -12.292 1.00 95.38 84 ALA A C 1
ATOM 681 O O . ALA A 1 84 ? 1.783 -5.396 -13.485 1.00 95.38 84 ALA A O 1
ATOM 682 N N . ASN A 1 85 ? 2.623 -5.628 -11.425 1.00 95.06 85 ASN A N 1
ATOM 683 C CA . ASN A 1 85 ? 3.798 -6.421 -11.780 1.00 95.06 85 ASN A CA 1
ATOM 684 C C . ASN A 1 85 ? 3.550 -7.920 -11.557 1.00 95.06 85 ASN A C 1
ATOM 686 O O . ASN A 1 85 ? 4.357 -8.617 -10.947 1.00 95.06 85 ASN A O 1
ATOM 690 N N . ARG A 1 86 ? 2.396 -8.411 -12.024 1.00 93.69 86 ARG A N 1
ATOM 691 C CA . ARG A 1 86 ? 1.955 -9.803 -11.825 1.00 93.69 86 ARG A CA 1
ATOM 692 C C . ARG A 1 86 ? 2.919 -10.844 -12.406 1.00 93.69 86 ARG A C 1
ATOM 694 O O . ARG A 1 86 ? 3.086 -11.896 -11.800 1.00 93.69 86 ARG A O 1
ATOM 701 N N . ASP A 1 87 ? 3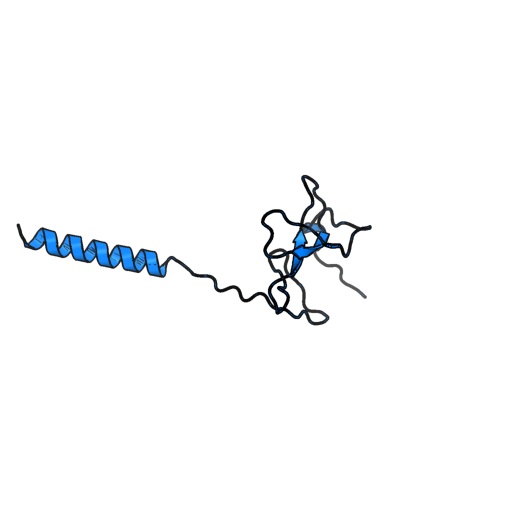.548 -10.539 -13.539 1.00 94.56 87 ASP A N 1
ATOM 702 C CA . ASP A 1 87 ? 4.410 -11.477 -14.272 1.00 94.56 87 ASP A CA 1
ATOM 703 C C . ASP A 1 87 ? 5.890 -11.337 -13.877 1.00 94.56 87 ASP A C 1
ATOM 705 O O . ASP A 1 87 ? 6.675 -12.267 -14.043 1.00 94.56 87 ASP A O 1
ATOM 709 N N . THR A 1 88 ? 6.269 -10.184 -13.314 1.00 94.50 88 THR A N 1
ATOM 710 C CA . THR A 1 88 ? 7.642 -9.851 -12.905 1.00 94.50 88 THR A CA 1
ATOM 711 C C . THR A 1 88 ? 7.659 -9.310 -11.467 1.00 94.50 88 THR A C 1
ATOM 713 O O . THR A 1 88 ? 7.832 -8.101 -11.250 1.00 94.50 88 THR A O 1
ATOM 716 N N . PRO A 1 89 ? 7.424 -10.171 -10.460 1.00 92.56 89 PRO A N 1
ATOM 717 C CA . PRO A 1 89 ? 7.524 -9.781 -9.059 1.00 92.56 89 PRO A CA 1
ATOM 718 C C . PRO A 1 89 ? 8.934 -9.331 -8.685 1.00 92.56 89 PRO A C 1
ATOM 720 O O . PRO A 1 89 ? 9.920 -9.812 -9.239 1.00 92.56 89 PRO A O 1
ATOM 723 N N . VAL A 1 90 ? 9.030 -8.453 -7.688 1.00 90.44 90 VAL A N 1
ATOM 724 C CA . VAL A 1 90 ? 10.320 -8.070 -7.102 1.00 90.44 90 VAL A CA 1
ATOM 725 C C . VAL A 1 90 ? 10.626 -9.026 -5.951 1.00 90.44 90 VAL A C 1
ATOM 727 O O . VAL A 1 90 ? 9.838 -9.115 -5.019 1.00 90.44 90 VAL A O 1
ATOM 730 N N . SER A 1 91 ? 11.739 -9.751 -6.006 1.00 86.12 91 SER A N 1
ATOM 731 C CA . SER A 1 91 ? 12.109 -10.755 -4.986 1.00 86.12 91 SER A CA 1
ATOM 732 C C . SER A 1 91 ? 13.029 -10.202 -3.892 1.00 86.12 91 SER A C 1
ATOM 734 O O . SER A 1 91 ? 13.201 -10.824 -2.848 1.00 86.12 91 SER A O 1
ATOM 736 N N . ASP A 1 92 ? 13.639 -9.042 -4.141 1.00 78.12 92 ASP A N 1
ATOM 737 C CA . ASP A 1 92 ? 14.591 -8.389 -3.248 1.00 78.12 92 ASP A CA 1
ATOM 738 C C . ASP A 1 92 ? 14.348 -6.865 -3.273 1.00 78.12 92 ASP A C 1
ATOM 740 O O . ASP A 1 92 ? 14.542 -6.231 -4.308 1.00 78.12 92 ASP A O 1
ATOM 744 N N . PRO A 1 93 ? 13.912 -6.229 -2.171 1.00 64.19 93 PRO A N 1
ATOM 745 C CA . PRO A 1 93 ? 13.728 -4.782 -2.140 1.00 64.19 93 PRO A CA 1
ATOM 746 C C . PRO A 1 93 ? 15.067 -4.036 -2.164 1.00 64.19 93 PRO A C 1
ATOM 748 O O . PRO A 1 93 ? 15.099 -2.857 -2.507 1.00 64.19 93 PRO A O 1
ATOM 751 N N . SER A 1 94 ? 16.173 -4.698 -1.799 1.00 65.56 94 SER A N 1
ATOM 752 C CA . SER A 1 94 ? 17.511 -4.106 -1.831 1.00 65.56 94 SER A CA 1
ATOM 753 C C . SER A 1 94 ? 18.077 -4.027 -3.250 1.00 65.56 94 SER A C 1
ATOM 755 O O . SER A 1 94 ? 18.877 -3.134 -3.535 1.00 65.56 94 SER A O 1
ATOM 757 N N . SER A 1 95 ? 17.570 -4.845 -4.181 1.00 58.53 95 SER A N 1
ATOM 758 C CA . SER A 1 95 ? 17.912 -4.751 -5.605 1.00 58.53 95 SER A CA 1
ATOM 759 C C . SER A 1 95 ? 17.310 -3.520 -6.300 1.00 58.53 95 SER A C 1
ATOM 761 O O . SER A 1 95 ? 17.614 -3.274 -7.462 1.00 58.53 95 SER A O 1
ATOM 763 N N . LEU A 1 96 ? 16.466 -2.732 -5.617 1.00 55.94 96 LEU A N 1
ATOM 764 C CA . LEU A 1 96 ? 15.937 -1.448 -6.104 1.00 55.94 96 LEU A CA 1
ATOM 765 C C . LEU A 1 96 ? 16.869 -0.256 -5.805 1.00 55.94 96 LEU A C 1
ATOM 767 O O . LEU A 1 96 ? 16.466 0.902 -5.921 1.00 55.94 96 LEU A O 1
ATOM 771 N N . THR A 1 97 ? 18.126 -0.514 -5.438 1.00 47.41 97 THR A N 1
ATOM 772 C CA . THR A 1 97 ? 19.156 0.520 -5.315 1.00 47.41 97 THR A CA 1
ATOM 773 C C . THR A 1 97 ? 19.805 0.801 -6.682 1.00 47.41 97 THR A C 1
ATOM 775 O O . THR A 1 97 ? 20.664 0.067 -7.149 1.00 47.41 97 THR A O 1
ATOM 778 N N . TRP A 1 98 ? 19.365 1.903 -7.307 1.00 42.53 98 TRP A N 1
ATOM 779 C CA . TRP A 1 98 ? 19.932 2.582 -8.489 1.00 42.53 98 TRP A CA 1
ATOM 780 C C . TRP A 1 98 ? 19.937 1.811 -9.820 1.00 42.53 98 TRP A C 1
ATOM 782 O O . TRP A 1 98 ? 20.958 1.283 -10.251 1.00 42.53 98 TRP A O 1
ATOM 792 N N . VAL A 1 99 ? 18.834 1.897 -10.572 1.00 39.50 99 VAL A N 1
ATOM 793 C CA . VAL A 1 99 ? 18.924 1.820 -12.040 1.00 39.50 99 VAL A CA 1
ATOM 794 C C . VAL A 1 99 ? 19.203 3.233 -12.545 1.00 39.50 99 VAL A C 1
ATOM 796 O O . VAL A 1 99 ? 18.297 4.052 -12.682 1.00 39.50 99 VAL A O 1
ATOM 799 N N . GLN A 1 100 ? 20.479 3.551 -12.751 1.00 40.69 100 GLN A N 1
ATOM 800 C CA . GLN A 1 100 ? 20.870 4.733 -13.506 1.00 40.69 100 GLN A CA 1
ATOM 801 C C . GLN A 1 100 ? 20.814 4.397 -14.998 1.00 40.69 100 GLN A C 1
ATOM 803 O O . GLN A 1 100 ? 21.450 3.442 -15.435 1.00 40.69 100 GLN A O 1
ATOM 808 N N . GLY A 1 101 ? 20.091 5.218 -15.760 1.00 47.19 101 GLY A N 1
ATOM 809 C CA . GLY A 1 101 ? 20.202 5.295 -17.215 1.00 47.19 101 GLY A CA 1
ATOM 810 C C . GLY A 1 101 ? 19.064 4.641 -17.988 1.00 47.19 101 GLY A C 1
ATOM 811 O O . GLY A 1 101 ? 19.133 3.455 -18.294 1.00 47.19 101 GLY A O 1
ATOM 812 N N . ILE A 1 102 ? 18.085 5.462 -18.379 1.00 41.44 102 ILE A N 1
ATOM 813 C CA . ILE A 1 102 ? 17.839 5.794 -19.793 1.00 41.44 102 ILE A CA 1
ATOM 814 C C . ILE A 1 102 ? 17.370 7.246 -19.886 1.00 41.44 102 ILE A C 1
ATOM 816 O O . ILE A 1 102 ? 16.612 7.661 -18.981 1.00 41.44 102 ILE A O 1
#

Sequence (102 aa):
MEQSISKKSWCRFALLLLIIMSLKVHLSTASDTLYPGQPLAWNQTLSSRNGIFELGFFTPGKSHNYYVGIWYKRIAEKTVVWVANRDTPVSDPSSLTWVQGI

R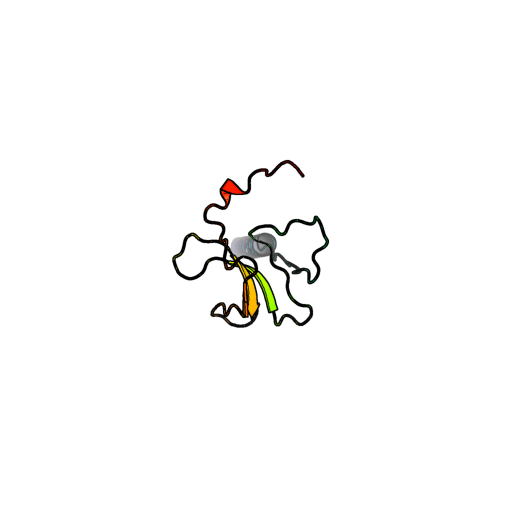adius of gyration: 22.65 Å; chains: 1; bounding box: 35×35×76 Å

pLDDT: mean 82.13, std 15.58, range [39.5, 97.62]

InterPro domains:
  IPR001480 Bulb-type lectin domain [PS50927] (31-102)
  IPR036426 Bulb-type lectin domain superfamily [G3DSA:2.90.10.10] (25-100)
  IPR036426 Bulb-type lectin domain superfamily [SSF51110] (65-97)